Protein AF-A0A1Z4LUZ4-F1 (afdb_monomer_lite)

Secondary structure (DSSP, 8-state):
-EEEETTT--EEE-SSSHHHHHHHHHHSTT--EEEE--S------TTSPPP----

Foldseek 3Di:
DWKAQPVPRDIDDDPVCPVGVVVVCVVPVPGDIDDDDDDDDFDDDPPDDGDDDDD

pLDDT: mean 85.11, std 14.37, range [54.19, 97.56]

Sequence (55 aa):
MVIIDIETGDYEVDETGLKASRKLSNKHPNARLFGIRIGYNVAVSFGGVMERVYK

Radius of gyration: 13.83 Å; chains: 1; bounding box: 32×20×37 Å

Structure (mmCIF, N/CA/C/O backbone):
data_AF-A0A1Z4LUZ4-F1
#
_entry.id   AF-A0A1Z4LUZ4-F1
#
loop_
_atom_site.group_PDB
_atom_site.id
_atom_site.ty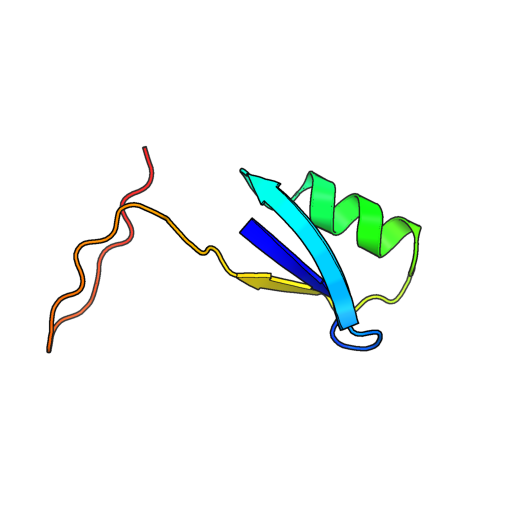pe_symbol
_atom_site.label_atom_id
_atom_site.label_alt_id
_atom_site.label_comp_id
_atom_site.label_asym_id
_atom_site.label_entity_id
_atom_site.label_seq_id
_atom_site.pdbx_PDB_ins_code
_atom_site.Cartn_x
_atom_site.Cartn_y
_atom_site.Cartn_z
_atom_site.occupancy
_atom_site.B_iso_or_equiv
_atom_site.auth_seq_id
_atom_site.auth_comp_id
_atom_site.auth_asym_id
_atom_site.auth_atom_id
_atom_site.pdbx_PDB_model_num
ATOM 1 N N . MET A 1 1 ? 5.939 3.867 -1.121 1.00 90.06 1 MET A N 1
ATOM 2 C CA . MET A 1 1 ? 4.941 2.782 -1.056 1.00 90.06 1 MET A CA 1
ATOM 3 C C . MET A 1 1 ? 3.631 3.370 -0.577 1.00 90.06 1 MET A C 1
ATOM 5 O O . MET A 1 1 ? 3.644 4.165 0.352 1.00 90.06 1 MET A O 1
ATOM 9 N N . VAL A 1 2 ? 2.534 3.021 -1.236 1.00 95.44 2 VAL A N 1
ATOM 10 C CA . VAL A 1 2 ? 1.181 3.392 -0.822 1.00 95.44 2 VAL A CA 1
ATOM 11 C C . VAL A 1 2 ? 0.622 2.233 -0.006 1.00 95.44 2 VAL A C 1
ATOM 13 O O . VAL A 1 2 ? 0.686 1.088 -0.461 1.00 95.44 2 VAL A O 1
ATOM 16 N N . ILE A 1 3 ? 0.118 2.524 1.188 1.00 97.56 3 ILE A N 1
ATOM 17 C CA . ILE A 1 3 ? -0.625 1.587 2.030 1.00 97.56 3 ILE A CA 1
ATOM 18 C C . ILE A 1 3 ? -2.067 2.063 2.072 1.00 97.56 3 ILE A C 1
ATOM 20 O O . ILE A 1 3 ? -2.308 3.239 2.324 1.00 97.56 3 ILE A O 1
ATOM 24 N N . ILE A 1 4 ? -3.000 1.158 1.818 1.00 97.50 4 ILE A N 1
ATOM 25 C CA . ILE A 1 4 ? -4.431 1.431 1.729 1.00 97.50 4 ILE A CA 1
ATOM 26 C C . ILE A 1 4 ? -5.129 0.525 2.738 1.00 97.50 4 ILE A C 1
ATOM 28 O O . ILE A 1 4 ? -4.895 -0.682 2.734 1.00 97.50 4 ILE A O 1
ATOM 32 N N . ASP A 1 5 ? -5.980 1.080 3.590 1.00 97.25 5 ASP A N 1
ATOM 33 C CA . ASP A 1 5 ? -6.962 0.300 4.335 1.00 97.25 5 ASP A CA 1
ATOM 34 C C . ASP A 1 5 ? -8.154 0.009 3.420 1.00 97.25 5 ASP A C 1
ATOM 36 O O . ASP A 1 5 ? -8.908 0.908 3.056 1.00 97.25 5 ASP A O 1
ATOM 40 N N . ILE A 1 6 ? -8.311 -1.248 3.007 1.00 95.44 6 ILE A N 1
ATOM 41 C CA . ILE A 1 6 ? -9.294 -1.621 1.978 1.00 95.44 6 ILE A CA 1
ATOM 42 C C . ILE A 1 6 ? -10.742 -1.492 2.453 1.00 95.44 6 ILE A C 1
ATOM 44 O O . ILE A 1 6 ? -11.641 -1.406 1.624 1.00 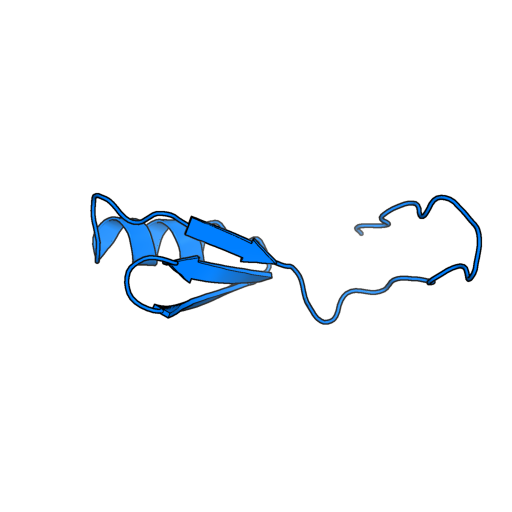95.44 6 ILE A O 1
ATOM 48 N N . GLU A 1 7 ? -10.971 -1.508 3.766 1.00 94.88 7 GLU A N 1
ATOM 49 C CA . GLU A 1 7 ? -12.318 -1.427 4.339 1.00 94.88 7 GLU A CA 1
ATOM 50 C C . GLU A 1 7 ? -12.848 0.011 4.314 1.00 94.88 7 GLU A C 1
ATOM 52 O O . GLU A 1 7 ? -14.048 0.234 4.174 1.00 94.88 7 GLU A O 1
ATOM 57 N N . THR A 1 8 ? -11.955 0.998 4.430 1.00 95.19 8 THR A N 1
ATOM 58 C CA . THR A 1 8 ? -12.322 2.418 4.546 1.00 95.19 8 THR A CA 1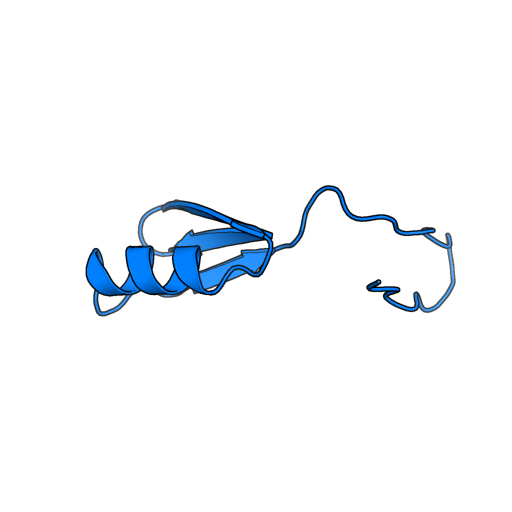
ATOM 59 C C . THR A 1 8 ? -11.917 3.251 3.332 1.00 95.19 8 THR A C 1
ATOM 61 O O . THR A 1 8 ? -12.508 4.299 3.082 1.00 95.19 8 THR A O 1
ATOM 64 N N . GLY A 1 9 ? -10.927 2.797 2.564 1.00 94.06 9 GLY A N 1
ATOM 65 C CA . GLY A 1 9 ? -10.312 3.552 1.472 1.00 94.06 9 GLY A CA 1
ATOM 66 C C . GLY A 1 9 ? -9.263 4.571 1.928 1.00 94.06 9 GLY A C 1
ATOM 67 O O . GLY A 1 9 ? -8.648 5.216 1.077 1.00 94.06 9 GLY A O 1
ATOM 68 N N . ASP A 1 10 ? -9.020 4.708 3.237 1.00 96.88 10 ASP A N 1
ATOM 69 C CA . ASP A 1 10 ? -7.953 5.561 3.758 1.00 96.88 10 ASP A CA 1
ATOM 70 C C . ASP A 1 10 ? -6.587 5.053 3.295 1.00 96.88 10 ASP A C 1
ATOM 72 O O . ASP A 1 10 ? -6.324 3.849 3.257 1.00 96.88 10 ASP A O 1
ATOM 76 N N . TYR A 1 11 ? -5.685 5.978 2.973 1.00 96.25 11 TYR A N 1
ATOM 77 C CA . TYR A 1 11 ? -4.351 5.625 2.515 1.00 96.25 11 TYR A CA 1
ATOM 78 C C . TYR A 1 11 ? -3.275 6.529 3.105 1.00 96.25 11 TYR A C 1
ATOM 80 O O . TYR A 1 11 ? -3.491 7.700 3.403 1.00 96.25 11 TYR A O 1
ATOM 88 N N . GLU A 1 12 ? -2.081 5.968 3.231 1.00 96.81 12 GLU A N 1
ATOM 89 C CA . GLU A 1 12 ? -0.872 6.660 3.660 1.00 96.81 12 GLU A CA 1
ATOM 90 C C . GLU A 1 12 ? 0.282 6.277 2.730 1.00 96.81 12 GLU A C 1
ATOM 92 O O . GLU A 1 12 ? 0.331 5.175 2.174 1.00 96.81 12 GLU A O 1
ATOM 97 N N . VAL A 1 13 ? 1.241 7.186 2.571 1.00 94.12 13 VAL A N 1
ATOM 98 C CA . VAL A 1 13 ? 2.420 6.971 1.727 1.00 94.12 13 VAL A CA 1
ATOM 99 C C . VAL A 1 13 ? 3.676 7.087 2.578 1.00 94.12 13 VAL A C 1
ATOM 101 O O . VAL A 1 13 ? 3.861 8.047 3.319 1.00 94.12 13 VAL A O 1
ATOM 104 N N . ASP A 1 14 ? 4.550 6.094 2.467 1.00 94.06 14 ASP A N 1
ATOM 105 C CA . ASP A 1 14 ? 5.856 6.054 3.129 1.00 94.06 14 ASP A CA 1
ATOM 106 C C . ASP A 1 14 ? 6.864 5.340 2.225 1.00 94.06 14 ASP A C 1
ATOM 108 O O . ASP A 1 14 ? 6.472 4.539 1.379 1.00 94.06 14 ASP A O 1
ATOM 112 N N . GLU A 1 15 ? 8.163 5.586 2.379 1.00 90.25 15 GLU A N 1
ATOM 113 C CA . GLU A 1 15 ? 9.189 4.959 1.532 1.00 90.25 15 GLU A CA 1
ATOM 114 C C . GLU A 1 15 ? 9.129 3.427 1.587 1.00 90.25 15 GLU A C 1
ATOM 116 O O . GLU A 1 15 ? 9.076 2.769 0.540 1.00 90.25 15 GLU A O 1
ATOM 121 N N . THR A 1 16 ? 9.055 2.883 2.805 1.00 90.62 16 THR A N 1
ATOM 122 C CA . THR A 1 16 ? 9.042 1.436 3.087 1.00 90.62 16 THR A CA 1
ATOM 123 C C . THR A 1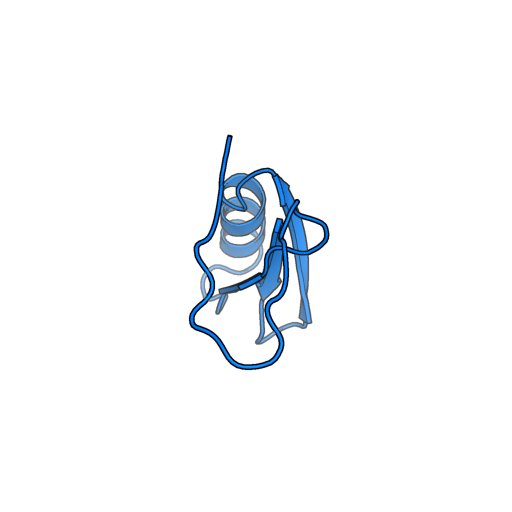 16 ? 7.641 0.881 3.321 1.00 90.62 16 THR A C 1
ATOM 125 O O . THR A 1 16 ? 7.425 -0.318 3.183 1.00 90.62 16 THR A O 1
ATOM 128 N N . GLY A 1 17 ? 6.692 1.743 3.693 1.00 92.19 17 GLY A N 1
ATOM 129 C CA . GLY A 1 17 ? 5.334 1.363 4.071 1.00 92.19 17 GLY A CA 1
ATOM 130 C C . GLY A 1 17 ? 5.160 1.084 5.567 1.00 92.19 17 GLY A C 1
ATOM 131 O O . GLY A 1 17 ? 4.029 1.060 6.036 1.00 92.19 17 GLY A O 1
ATOM 132 N N . LEU A 1 18 ? 6.232 0.941 6.356 1.00 95.19 18 LEU A N 1
ATOM 133 C CA . LEU A 1 18 ? 6.128 0.586 7.780 1.00 95.19 18 LEU A CA 1
ATOM 134 C C . LEU A 1 18 ? 5.464 1.683 8.619 1.00 95.19 18 LEU A C 1
ATOM 136 O O . LEU A 1 18 ? 4.588 1.398 9.440 1.00 95.19 18 LEU A O 1
ATOM 140 N N . LYS A 1 19 ? 5.863 2.945 8.413 1.00 97.00 19 LYS A N 1
ATOM 141 C CA . LYS A 1 19 ? 5.259 4.077 9.133 1.00 97.00 19 LYS A CA 1
ATOM 142 C C . LYS A 1 19 ? 3.806 4.277 8.713 1.00 97.00 19 LYS A C 1
ATOM 144 O O . LYS A 1 19 ? 2.961 4.504 9.574 1.00 97.00 19 LYS A O 1
ATOM 149 N N . ALA A 1 20 ? 3.525 4.146 7.417 1.00 96.31 20 ALA A N 1
ATOM 150 C CA . ALA A 1 20 ? 2.179 4.242 6.859 1.00 96.31 20 ALA A CA 1
ATOM 151 C C . ALA A 1 20 ? 1.250 3.164 7.444 1.00 96.31 20 ALA A C 1
ATOM 153 O O . ALA A 1 20 ? 0.202 3.498 7.995 1.00 96.31 20 ALA A O 1
ATOM 154 N N . SER A 1 21 ? 1.678 1.897 7.451 1.00 95.81 21 SER A N 1
ATOM 155 C CA . SER A 1 21 ? 0.914 0.801 8.056 1.00 95.81 21 SER A CA 1
ATOM 156 C C . SER A 1 21 ? 0.648 1.033 9.539 1.00 95.81 21 SER A C 1
ATOM 158 O O . SER A 1 21 ? -0.481 0.885 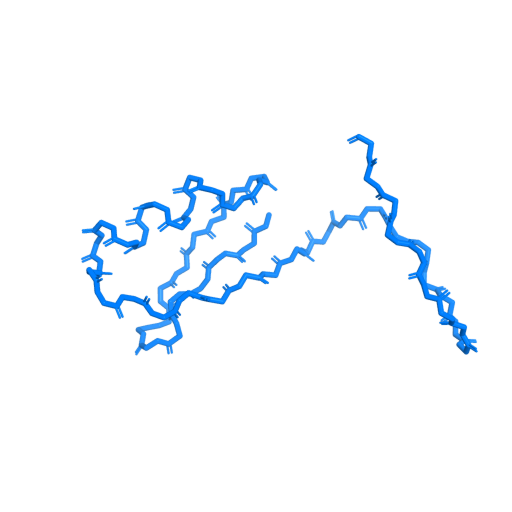9.988 1.00 95.81 21 SER A O 1
ATOM 160 N N . ARG A 1 22 ? 1.657 1.466 10.310 1.00 96.56 22 ARG A N 1
ATOM 161 C CA . ARG A 1 22 ? 1.479 1.734 11.745 1.00 96.56 22 ARG A CA 1
ATOM 162 C C . ARG A 1 22 ? 0.480 2.860 12.008 1.00 96.56 22 ARG A C 1
ATOM 164 O O . ARG A 1 22 ? -0.324 2.743 12.926 1.00 96.56 22 ARG A O 1
ATOM 171 N N . LYS A 1 23 ? 0.514 3.939 11.220 1.00 96.50 23 LYS A N 1
ATOM 172 C CA . LYS A 1 23 ? -0.464 5.030 11.337 1.00 96.50 23 LYS A CA 1
ATOM 173 C C . LYS A 1 23 ? -1.885 4.537 11.065 1.00 96.50 23 LYS A C 1
ATOM 175 O O . LYS A 1 23 ? -2.770 4.808 11.872 1.00 96.50 23 LYS A O 1
ATOM 180 N N . LEU A 1 24 ? -2.083 3.788 9.980 1.00 96.31 24 LEU A N 1
ATOM 181 C CA . LEU A 1 24 ? -3.398 3.260 9.613 1.00 96.31 24 LEU A CA 1
ATOM 182 C C . LEU A 1 24 ? -3.914 2.249 10.642 1.00 96.31 24 LEU A C 1
ATOM 184 O O . LEU A 1 24 ? -5.055 2.371 11.069 1.00 96.31 24 LEU A O 1
ATOM 188 N N . SER A 1 25 ? -3.074 1.335 11.139 1.00 94.88 25 SER A N 1
ATOM 189 C CA . SER A 1 25 ? -3.460 0.411 12.216 1.00 94.88 25 SER A CA 1
ATOM 190 C C . SER A 1 25 ? -3.794 1.121 13.531 1.00 94.88 25 SER A C 1
ATOM 192 O O . SER A 1 25 ? -4.659 0.665 14.268 1.00 94.88 25 SER A O 1
ATOM 194 N N . ASN A 1 26 ? -3.138 2.244 13.843 1.00 95.94 26 ASN A N 1
ATOM 195 C CA . ASN A 1 26 ? -3.474 3.028 15.035 1.00 95.94 26 ASN A CA 1
ATOM 196 C C . ASN A 1 26 ? -4.816 3.754 14.886 1.00 95.94 26 ASN A C 1
ATOM 198 O O . ASN A 1 26 ? -5.550 3.884 15.862 1.00 95.94 26 ASN A O 1
ATOM 202 N N . LYS A 1 27 ? -5.122 4.249 13.681 1.00 95.44 27 LYS A N 1
ATOM 203 C CA . LYS A 1 27 ? -6.397 4.911 13.387 1.00 95.44 27 LYS A CA 1
ATOM 204 C C . LYS A 1 27 ? -7.537 3.892 13.365 1.00 95.44 27 LYS A C 1
ATOM 206 O O . LYS A 1 27 ? -8.585 4.132 13.956 1.00 95.44 27 LYS A O 1
ATOM 211 N N . HIS A 1 28 ? -7.305 2.749 12.723 1.00 94.38 28 HIS A N 1
ATOM 212 C CA . HIS A 1 28 ? -8.259 1.667 12.517 1.00 94.38 28 HIS A CA 1
ATOM 213 C C . HIS A 1 28 ? -7.637 0.343 13.019 1.00 94.38 28 HIS A C 1
ATOM 215 O O . HIS A 1 28 ? -6.923 -0.331 12.274 1.00 94.38 28 HIS A O 1
ATOM 221 N N . PRO A 1 29 ? -7.909 -0.071 14.273 1.00 91.38 29 PRO A N 1
ATOM 222 C CA . PRO A 1 29 ? -7.282 -1.249 14.892 1.00 91.38 29 PRO A CA 1
ATOM 223 C C . PRO A 1 29 ? -7.474 -2.567 14.130 1.00 91.38 29 PRO A C 1
ATOM 225 O O . PRO A 1 29 ? -6.648 -3.467 14.242 1.00 91.38 29 PRO A O 1
ATOM 228 N N . ASN A 1 30 ? -8.542 -2.663 13.332 1.00 93.19 30 ASN A N 1
ATOM 229 C CA . ASN A 1 30 ? -8.879 -3.834 12.520 1.00 93.19 30 ASN A CA 1
ATOM 230 C C . ASN A 1 30 ? -8.668 -3.591 11.013 1.00 93.19 30 ASN A C 1
ATOM 232 O O . ASN A 1 30 ? -9.283 -4.275 10.195 1.00 93.19 30 ASN A O 1
ATOM 236 N N . ALA A 1 31 ? -7.841 -2.605 10.641 1.00 92.94 31 ALA A N 1
ATOM 237 C CA . ALA A 1 31 ? -7.572 -2.272 9.246 1.00 92.94 31 ALA A CA 1
ATOM 238 C C . ALA A 1 31 ? -7.053 -3.480 8.466 1.00 92.94 31 ALA A C 1
ATOM 240 O O . ALA A 1 31 ? -6.115 -4.167 8.890 1.00 92.94 31 ALA A O 1
ATOM 241 N N . ARG A 1 32 ? -7.599 -3.685 7.268 1.00 95.88 32 ARG A N 1
ATOM 242 C CA . ARG A 1 32 ? -7.078 -4.671 6.320 1.00 95.88 32 ARG A CA 1
ATOM 243 C C . ARG A 1 32 ? -6.201 -3.936 5.323 1.00 95.88 32 ARG A C 1
ATOM 245 O O . ARG A 1 32 ? -6.667 -3.354 4.351 1.00 95.88 32 ARG A O 1
ATOM 252 N N . LEU A 1 33 ? -4.906 -3.929 5.612 1.00 96.44 33 LEU A N 1
ATOM 253 C CA . LEU A 1 33 ? -3.945 -3.131 4.864 1.00 96.44 33 LEU A CA 1
ATOM 254 C C . LEU A 1 33 ? -3.497 -3.836 3.580 1.00 96.44 33 LEU A C 1
ATOM 256 O O . LEU A 1 33 ? -3.050 -4.983 3.605 1.00 96.44 33 LEU A O 1
ATOM 260 N N . PHE A 1 34 ? -3.546 -3.112 2.466 1.00 95.81 34 PHE A N 1
ATOM 261 C CA . PHE A 1 34 ? -2.970 -3.492 1.184 1.00 95.81 34 PHE A CA 1
ATOM 262 C C . PHE A 1 34 ? -1.850 -2.524 0.806 1.00 95.81 34 PHE A C 1
ATOM 264 O O . PHE A 1 34 ? -2.003 -1.309 0.898 1.00 95.81 34 PHE A O 1
ATOM 271 N N . GLY A 1 35 ? -0.711 -3.061 0.375 1.00 93.88 35 GLY A N 1
ATOM 272 C CA . GLY A 1 35 ? 0.480 -2.275 0.088 1.00 93.88 35 GLY A CA 1
ATOM 273 C C . GLY A 1 35 ? 0.953 -2.421 -1.353 1.00 93.88 35 GLY A C 1
ATOM 274 O O . GLY A 1 35 ? 1.178 -3.535 -1.820 1.00 93.88 35 GLY A O 1
ATOM 275 N N . ILE A 1 36 ? 1.191 -1.299 -2.035 1.00 91.88 36 ILE A N 1
ATOM 276 C CA . ILE A 1 36 ? 1.733 -1.271 -3.398 1.00 91.88 36 ILE A CA 1
ATOM 277 C C . ILE A 1 36 ? 2.841 -0.226 -3.541 1.00 91.88 36 ILE A C 1
ATOM 279 O O . ILE A 1 36 ? 2.744 0.907 -3.066 1.00 91.88 36 ILE A O 1
ATOM 283 N N . ARG A 1 37 ? 3.940 -0.588 -4.210 1.00 88.19 37 ARG A N 1
ATOM 284 C CA . ARG A 1 37 ? 5.016 0.357 -4.532 1.00 88.19 37 ARG A CA 1
ATOM 285 C C . ARG A 1 37 ? 4.816 0.891 -5.947 1.00 88.19 37 ARG A C 1
ATOM 287 O O . ARG A 1 37 ? 4.830 0.122 -6.899 1.00 88.19 37 ARG A O 1
ATOM 294 N N . ILE A 1 38 ? 4.653 2.206 -6.060 1.00 83.12 38 ILE A N 1
ATOM 295 C CA . ILE A 1 38 ? 4.513 2.939 -7.324 1.00 83.12 38 ILE A CA 1
ATOM 296 C C . ILE A 1 38 ? 5.754 3.823 -7.492 1.00 83.12 38 ILE A C 1
ATOM 298 O O . ILE A 1 38 ? 6.275 4.324 -6.495 1.00 83.12 38 ILE A O 1
ATOM 302 N N . GLY A 1 39 ? 6.239 3.984 -8.728 1.00 75.44 39 GLY A N 1
ATOM 303 C CA . GLY A 1 39 ? 7.357 4.883 -9.038 1.00 75.44 39 GLY A CA 1
ATOM 304 C C . GLY A 1 39 ? 8.721 4.384 -8.550 1.00 75.44 39 GLY A C 1
ATOM 305 O O . GLY A 1 39 ? 9.482 5.150 -7.971 1.00 75.44 39 GLY A O 1
ATOM 306 N N . TYR A 1 40 ? 9.026 3.099 -8.743 1.00 74.12 40 TYR A N 1
ATOM 307 C CA . TYR A 1 40 ? 10.358 2.546 -8.481 1.00 74.12 40 TYR A CA 1
ATOM 308 C C . TYR A 1 40 ? 11.069 2.205 -9.789 1.00 74.12 40 TYR A C 1
ATOM 310 O O . TYR A 1 40 ? 10.416 1.881 -10.779 1.00 74.12 40 TYR A O 1
ATOM 318 N N . ASN A 1 41 ? 12.404 2.269 -9.781 1.00 70.50 41 ASN A N 1
ATOM 319 C CA . ASN A 1 41 ? 13.210 1.882 -10.934 1.00 70.50 41 ASN A CA 1
ATOM 320 C C . ASN A 1 41 ? 12.983 0.403 -11.237 1.00 70.50 41 ASN A C 1
ATOM 322 O O . ASN A 1 41 ? 13.349 -0.472 -10.453 1.00 70.50 41 ASN A O 1
ATOM 326 N N . VAL A 1 42 ? 12.360 0.146 -12.378 1.00 65.88 42 VAL A N 1
ATOM 327 C CA . VAL A 1 42 ? 12.071 -1.188 -12.876 1.00 65.88 42 VAL A CA 1
ATOM 328 C C . VAL A 1 42 ? 12.249 -1.184 -14.386 1.00 65.88 42 VAL A C 1
ATOM 330 O O . VAL A 1 42 ? 11.771 -0.280 -15.068 1.00 65.88 42 VAL A O 1
ATOM 333 N N . ALA A 1 43 ? 12.942 -2.190 -14.910 1.00 62.56 43 ALA A N 1
ATOM 334 C CA . ALA A 1 43 ? 12.864 -2.528 -16.321 1.00 62.56 43 ALA A CA 1
ATOM 335 C C . ALA A 1 43 ? 11.736 -3.553 -16.471 1.00 62.56 43 ALA A C 1
ATOM 337 O O . ALA A 1 43 ? 11.816 -4.646 -15.911 1.00 62.56 43 ALA A O 1
ATOM 338 N N . VAL A 1 44 ? 10.661 -3.188 -17.171 1.00 62.81 44 VAL A N 1
ATOM 339 C CA . VAL A 1 44 ? 9.598 -4.141 -17.509 1.00 62.81 44 VAL A CA 1
ATOM 340 C C . VAL A 1 44 ? 10.028 -4.929 -18.746 1.00 62.81 44 VAL A C 1
ATOM 342 O O . VAL A 1 44 ? 10.431 -4.338 -19.745 1.00 62.81 44 VAL A O 1
ATOM 345 N N . SER A 1 45 ? 9.968 -6.260 -18.686 1.00 56.94 45 SER A N 1
ATOM 346 C CA . SER A 1 45 ? 10.138 -7.111 -19.867 1.00 56.94 45 SER A CA 1
ATOM 347 C C . SER A 1 45 ? 8.765 -7.502 -20.398 1.00 56.94 45 SER A C 1
ATOM 349 O O . SER A 1 45 ? 7.950 -8.066 -19.665 1.00 56.94 45 SER A O 1
ATOM 351 N N . PHE A 1 46 ? 8.494 -7.218 -21.671 1.00 59.97 46 PHE A N 1
ATOM 352 C CA . PHE A 1 46 ? 7.323 -7.760 -22.351 1.00 59.97 46 PHE A CA 1
ATOM 353 C C . PHE A 1 46 ? 7.606 -9.232 -22.687 1.00 59.97 46 PHE A C 1
ATOM 355 O O . PHE A 1 46 ? 8.229 -9.528 -23.701 1.00 59.97 46 PHE A O 1
ATOM 362 N N . GLY A 1 47 ? 7.184 -10.151 -21.808 1.00 68.25 47 GLY A N 1
ATOM 363 C CA . GLY A 1 47 ? 7.264 -11.603 -22.036 1.00 68.25 47 GLY A CA 1
ATOM 364 C C . GLY A 1 47 ? 8.243 -12.397 -21.158 1.00 68.25 47 GLY A C 1
ATOM 365 O O . GLY A 1 47 ? 8.484 -13.562 -21.459 1.00 68.25 47 GLY A O 1
ATOM 366 N N . GLY A 1 48 ? 8.801 -11.823 -20.083 1.00 68.38 48 GLY A N 1
ATOM 367 C CA . GLY A 1 48 ? 9.746 -12.513 -19.187 1.00 68.38 48 GLY A CA 1
ATOM 368 C C . GLY A 1 48 ? 9.442 -12.360 -17.691 1.00 68.38 48 GLY A C 1
ATOM 369 O O . GLY A 1 48 ? 8.658 -11.501 -17.288 1.00 68.38 48 GLY A O 1
ATOM 370 N N . VAL A 1 49 ? 10.083 -13.191 -16.857 1.00 65.25 49 VAL A N 1
ATOM 371 C CA . VAL A 1 49 ? 10.028 -13.083 -15.386 1.00 65.25 49 VAL A CA 1
ATOM 372 C C . VAL A 1 49 ? 10.907 -11.913 -14.938 1.00 65.25 49 VAL A C 1
ATOM 374 O O . VAL A 1 49 ? 12.065 -11.812 -15.334 1.00 65.25 49 VAL A O 1
ATOM 377 N N . MET 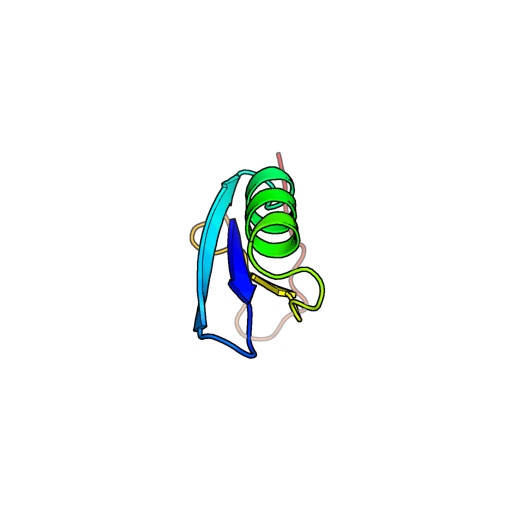A 1 50 ? 10.338 -11.008 -14.142 1.00 66.19 50 MET A N 1
ATOM 378 C CA . MET A 1 50 ? 10.953 -9.733 -13.773 1.00 66.19 50 MET A CA 1
ATOM 379 C C . MET A 1 50 ? 11.668 -9.833 -12.420 1.00 66.19 50 MET A C 1
ATOM 381 O O . MET A 1 50 ? 11.058 -10.231 -11.427 1.00 66.19 50 MET A O 1
ATOM 385 N N . GLU A 1 51 ? 12.936 -9.423 -12.358 1.00 61.72 51 GLU A N 1
ATOM 386 C CA . GLU A 1 51 ? 13.687 -9.345 -11.103 1.00 61.72 51 GLU A CA 1
ATOM 387 C C . GLU A 1 51 ? 13.523 -7.950 -10.479 1.00 61.72 51 GLU A C 1
ATOM 389 O O . GLU A 1 51 ? 13.743 -6.918 -11.120 1.00 61.72 51 GLU A O 1
ATOM 394 N N . ARG A 1 52 ? 13.070 -7.899 -9.221 1.00 64.00 52 ARG A N 1
ATOM 395 C CA . ARG A 1 52 ? 12.952 -6.640 -8.476 1.00 64.00 52 ARG A CA 1
ATOM 396 C C . ARG A 1 52 ? 14.340 -6.206 -8.016 1.00 64.00 52 ARG A C 1
ATOM 398 O O . ARG A 1 52 ? 14.908 -6.835 -7.133 1.00 64.00 52 ARG A O 1
ATOM 405 N N . VAL A 1 53 ? 14.840 -5.092 -8.548 1.00 60.44 53 VAL A N 1
ATOM 406 C CA . VAL A 1 53 ? 16.079 -4.466 -8.068 1.00 60.44 53 VAL A CA 1
ATOM 407 C C . VAL A 1 53 ? 15.734 -3.401 -7.021 1.00 60.44 53 VAL A C 1
ATOM 409 O O . VAL A 1 53 ? 15.004 -2.450 -7.305 1.00 60.44 53 VAL A O 1
ATOM 412 N N . TYR A 1 54 ? 16.243 -3.556 -5.799 1.00 59.03 54 TYR A N 1
ATOM 413 C CA . TYR A 1 54 ? 16.189 -2.544 -4.738 1.00 59.03 54 TYR A CA 1
ATOM 414 C C . TYR A 1 54 ? 17.632 -2.172 -4.364 1.00 59.03 54 TYR A C 1
ATOM 416 O O . TYR A 1 54 ? 18.426 -3.071 -4.096 1.00 59.03 54 TYR A O 1
ATOM 424 N N . LYS A 1 55 ? 17.978 -0.878 -4.423 1.00 54.19 55 LYS A N 1
ATOM 425 C CA . LYS A 1 55 ? 19.261 -0.332 -3.947 1.00 54.19 55 LYS A CA 1
ATOM 426 C C . LYS A 1 55 ? 19.123 0.132 -2.507 1.00 54.19 55 LYS A C 1
ATOM 428 O O . LYS A 1 55 ? 18.057 0.716 -2.208 1.00 54.19 55 LYS A O 1
#

Organism: NCBI:txid1973488